Protein AF-A0A0F9DTP2-F1 (afdb_monomer_lite)

Foldseek 3Di:
DDPPPPPQPPQDKDALCVLVVLCVVLVHDLCQLCVQLVHDSVVNVVSNPDRIDTDRPVSVVSSVCSSPVRDD

Sequence (72 aa):
MLKAKISSCPNKRMEGRELRRLRVAAGLSERKLAEKFDTYQRQIQRFEKVQYFELPPKRMHDLLTALSATSI

Organism: NCBI:txid412755

InterPro domains:
  IPR010982 Lambda repressor-like, DNA-binding domain superfamily [G3DSA:1.10.260.40] (8-72)
  IPR010982 Lambda repressor-like, DNA-binding domain superfamily [SSF47413] (13-64)

Secondary structure (DSSP, 8-state):
-------------EEHHHHHHHHHHTT--HHHHHHHTTS-HHHHHHHHHSSEE---HHHHHHHHHHHHS---

Radius of gyration: 13.61 Å; chains: 1; bounding box: 42×28×30 Å

pLDDT: mean 83.7, std 20.5, range [37.28, 97.62]

Structure (mmCIF, N/CA/C/O backbone):
data_AF-A0A0F9DTP2-F1
#
_entry.id   AF-A0A0F9DTP2-F1
#
loop_
_atom_site.group_PDB
_atom_site.id
_atom_site.type_symbol
_atom_site.label_atom_id
_atom_site.label_alt_id
_atom_site.label_comp_id
_atom_site.label_asym_id
_atom_site.label_entity_id
_atom_site.label_seq_id
_atom_site.pdbx_PDB_ins_code
_atom_site.Cartn_x
_atom_site.Cartn_y
_atom_site.Cartn_z
_atom_site.occupancy
_atom_site.B_iso_or_equiv
_atom_site.auth_seq_id
_atom_site.auth_comp_id
_atom_site.auth_asym_id
_atom_site.auth_atom_id
_atom_site.pdbx_PDB_model_num
ATOM 1 N N . MET A 1 1 ? 31.742 -20.803 9.038 1.00 39.62 1 MET A N 1
ATOM 2 C CA . MET A 1 1 ? 31.123 -19.488 8.753 1.00 39.62 1 MET A CA 1
ATOM 3 C C . MET A 1 1 ? 30.163 -19.633 7.574 1.00 39.62 1 MET A C 1
ATOM 5 O O . MET A 1 1 ? 30.594 -19.530 6.434 1.00 39.62 1 MET A O 1
ATOM 9 N N . LEU A 1 2 ? 28.881 -19.929 7.814 1.00 37.28 2 LEU A N 1
ATOM 10 C CA . LEU A 1 2 ? 27.882 -19.946 6.739 1.00 37.28 2 LEU A CA 1
ATOM 11 C C . LEU A 1 2 ? 27.385 -18.517 6.502 1.00 37.28 2 LEU A C 1
ATOM 13 O O . LEU A 1 2 ? 26.499 -18.031 7.196 1.00 37.28 2 LEU A O 1
ATOM 17 N N . LYS A 1 3 ? 27.974 -17.832 5.516 1.00 39.56 3 LYS A N 1
ATOM 18 C CA . LYS A 1 3 ? 27.352 -16.652 4.911 1.00 39.56 3 LYS A CA 1
ATOM 19 C C . LYS A 1 3 ? 26.152 -17.159 4.119 1.00 39.56 3 LYS A C 1
ATOM 21 O O . LYS A 1 3 ? 26.317 -17.667 3.012 1.00 39.56 3 LYS A O 1
ATOM 26 N N . ALA A 1 4 ? 24.963 -17.085 4.712 1.00 40.31 4 ALA A N 1
ATOM 27 C CA . ALA A 1 4 ? 23.728 -17.312 3.983 1.00 40.31 4 ALA A CA 1
ATOM 28 C C . ALA A 1 4 ? 23.727 -16.364 2.777 1.00 40.31 4 ALA A C 1
ATOM 30 O O . ALA A 1 4 ? 23.734 -15.142 2.935 1.00 40.31 4 ALA A O 1
ATOM 31 N N . LYS A 1 5 ? 23.789 -16.938 1.568 1.00 41.44 5 LYS A N 1
ATOM 32 C CA . LYS A 1 5 ? 23.436 -16.231 0.341 1.00 41.44 5 LYS A CA 1
ATOM 33 C C . LYS A 1 5 ? 22.060 -15.645 0.610 1.00 41.44 5 LYS A C 1
ATOM 35 O O . LYS A 1 5 ? 21.103 -16.399 0.764 1.00 41.44 5 LYS A O 1
ATOM 40 N N . ILE A 1 6 ? 21.971 -14.323 0.685 1.00 47.28 6 ILE A N 1
ATOM 41 C CA . ILE A 1 6 ? 20.705 -13.630 0.497 1.00 47.28 6 ILE A CA 1
ATOM 42 C C . ILE A 1 6 ? 20.334 -13.971 -0.944 1.00 47.28 6 ILE A C 1
ATOM 44 O O . ILE A 1 6 ? 20.792 -13.326 -1.885 1.00 47.28 6 ILE A O 1
ATOM 48 N N . SER A 1 7 ? 19.639 -15.096 -1.125 1.00 40.44 7 SER A N 1
ATOM 49 C CA . SER A 1 7 ? 19.043 -15.470 -2.391 1.00 40.44 7 SER A CA 1
ATOM 50 C C . SER A 1 7 ? 18.139 -14.305 -2.731 1.00 40.44 7 SER A C 1
ATOM 52 O O . SER A 1 7 ? 17.168 -14.060 -2.016 1.00 40.44 7 SER A O 1
ATOM 54 N N . SER A 1 8 ? 18.536 -13.536 -3.741 1.00 42.09 8 SER A N 1
ATOM 55 C CA . SER A 1 8 ? 17.757 -12.460 -4.326 1.00 42.09 8 SER A CA 1
ATOM 56 C C . SER A 1 8 ? 16.322 -12.949 -4.469 1.00 42.09 8 SER A C 1
ATOM 58 O O . SER A 1 8 ? 16.039 -13.775 -5.339 1.00 42.09 8 SER A O 1
ATOM 60 N N . CYS A 1 9 ? 15.437 -12.524 -3.566 1.00 42.12 9 CYS A N 1
ATOM 61 C CA . CYS A 1 9 ? 14.032 -12.867 -3.669 1.00 42.12 9 CYS A CA 1
ATOM 62 C C . CYS A 1 9 ? 13.592 -12.307 -5.023 1.00 42.12 9 CYS A C 1
ATOM 64 O O . CYS A 1 9 ? 13.737 -11.095 -5.221 1.00 42.12 9 CYS A O 1
ATOM 66 N N . PRO A 1 10 ? 13.144 -13.150 -5.970 1.00 48.72 10 PRO A N 1
ATOM 67 C CA . PRO A 1 10 ? 12.675 -12.654 -7.253 1.00 48.72 10 PRO A CA 1
ATOM 68 C C . PRO A 1 10 ? 11.583 -11.635 -6.944 1.00 48.72 10 PRO A C 1
ATOM 70 O O . PRO A 1 10 ? 10.788 -11.883 -6.033 1.00 48.72 10 PRO A O 1
ATOM 73 N N . ASN A 1 11 ? 11.603 -10.480 -7.619 1.00 56.25 11 ASN A N 1
ATOM 74 C CA . ASN A 1 11 ? 10.587 -9.435 -7.481 1.00 56.25 11 ASN A CA 1
ATOM 75 C C . ASN A 1 11 ? 9.220 -10.105 -7.329 1.00 56.25 11 ASN A C 1
ATOM 77 O O . ASN A 1 11 ? 8.715 -10.724 -8.268 1.00 56.25 11 ASN A O 1
ATOM 81 N N . LYS A 1 12 ? 8.677 -10.094 -6.108 1.00 70.06 12 LYS A N 1
ATOM 82 C CA . LYS A 1 12 ? 7.487 -10.880 -5.800 1.00 70.06 12 LYS A CA 1
ATOM 83 C C . LYS A 1 12 ? 6.331 -10.153 -6.466 1.00 70.06 12 LYS A C 1
ATOM 85 O O . LYS A 1 12 ? 5.878 -9.125 -5.973 1.00 70.06 12 LYS A O 1
ATOM 90 N N . ARG A 1 13 ? 5.919 -10.645 -7.634 1.00 86.75 13 ARG A N 1
ATOM 91 C CA . ARG A 1 13 ? 4.702 -10.198 -8.312 1.00 86.75 13 ARG A CA 1
ATOM 92 C C . ARG A 1 13 ? 3.517 -10.406 -7.378 1.00 86.75 13 ARG A C 1
ATOM 94 O O . ARG A 1 13 ? 3.403 -11.460 -6.754 1.00 86.75 13 ARG A O 1
ATOM 101 N N . MET A 1 14 ? 2.641 -9.413 -7.303 1.00 90.19 14 MET A N 1
ATOM 102 C CA . MET A 1 14 ? 1.366 -9.510 -6.597 1.00 90.19 14 MET A CA 1
ATOM 103 C C . MET A 1 14 ? 0.229 -9.198 -7.564 1.00 90.19 14 MET A C 1
ATOM 105 O O . MET A 1 14 ? 0.337 -8.296 -8.396 1.00 90.19 14 MET A O 1
ATOM 109 N N . GLU A 1 15 ? -0.863 -9.951 -7.452 1.00 95.56 15 GLU A N 1
ATOM 110 C CA . GLU A 1 15 ? -2.096 -9.660 -8.176 1.0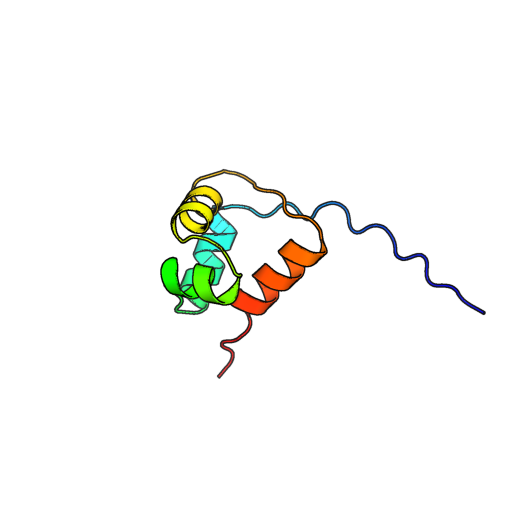0 95.56 15 GLU A CA 1
ATOM 111 C C . GLU A 1 15 ? -2.808 -8.456 -7.571 1.00 95.56 15 GLU A C 1
ATOM 113 O O . GLU A 1 15 ? -2.997 -8.384 -6.355 1.00 95.56 15 GLU A O 1
ATOM 118 N N . GLY A 1 16 ? -3.283 -7.537 -8.415 1.00 96.38 16 GLY A N 1
ATOM 119 C CA . GLY A 1 16 ? -4.062 -6.391 -7.941 1.00 96.38 16 GLY A CA 1
ATOM 120 C C . GLY A 1 16 ? -5.343 -6.808 -7.217 1.00 96.38 16 GLY A C 1
ATOM 121 O O . GLY A 1 16 ? -5.709 -6.242 -6.185 1.00 96.38 16 GLY A O 1
ATOM 122 N N . ARG A 1 17 ? -5.990 -7.874 -7.703 1.00 96.62 17 ARG A N 1
ATOM 123 C CA . ARG A 1 17 ? -7.171 -8.456 -7.051 1.00 96.62 17 ARG A CA 1
ATOM 124 C C . ARG A 1 17 ? -6.856 -9.023 -5.670 1.00 96.62 17 ARG A C 1
ATOM 126 O O . ARG A 1 17 ? -7.660 -8.844 -4.757 1.00 96.62 17 ARG A O 1
ATOM 133 N N . GLU A 1 18 ? -5.694 -9.649 -5.510 1.00 94.81 18 GLU A N 1
ATOM 134 C CA . GLU A 1 18 ? -5.262 -10.185 -4.219 1.00 94.81 18 GLU A CA 1
ATOM 135 C C . GLU A 1 18 ? -4.929 -9.062 -3.234 1.00 94.81 18 GLU A C 1
ATOM 137 O O . GLU A 1 18 ? -5.367 -9.111 -2.087 1.00 94.81 18 GLU A O 1
ATOM 142 N N . LEU A 1 19 ? -4.273 -7.987 -3.689 1.00 95.69 19 LEU A N 1
ATOM 143 C CA . LEU A 1 19 ? -4.072 -6.790 -2.8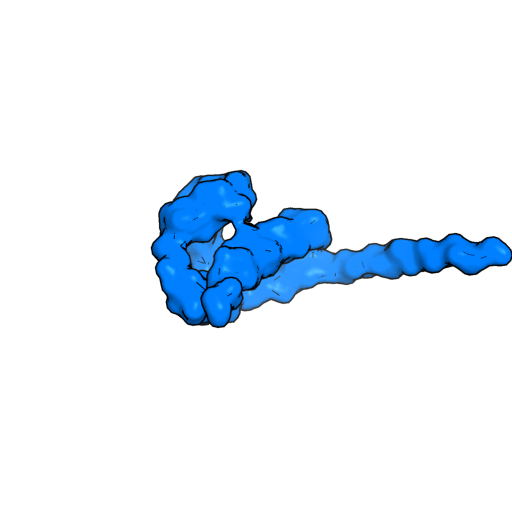68 1.00 95.69 19 LEU A CA 1
ATOM 144 C C . LEU A 1 19 ? -5.404 -6.247 -2.332 1.00 95.69 19 LEU A C 1
ATOM 146 O O . LEU A 1 19 ? -5.537 -6.007 -1.131 1.00 95.69 19 LEU A O 1
ATOM 150 N N . ARG A 1 20 ? -6.409 -6.095 -3.207 1.00 96.56 20 ARG A N 1
ATOM 151 C CA . ARG A 1 20 ? -7.744 -5.627 -2.810 1.00 96.56 20 ARG A CA 1
ATOM 152 C C . ARG A 1 20 ? -8.379 -6.559 -1.783 1.00 96.56 20 ARG A C 1
ATOM 154 O O . ARG A 1 20 ? -8.944 -6.083 -0.799 1.00 96.56 20 ARG A O 1
ATOM 161 N N . ARG A 1 21 ? -8.291 -7.875 -2.000 1.00 95.38 21 ARG A N 1
ATOM 162 C CA . ARG A 1 21 ? -8.822 -8.889 -1.081 1.00 95.38 21 ARG A CA 1
ATOM 163 C C . ARG A 1 21 ? -8.181 -8.770 0.300 1.00 95.38 21 ARG A C 1
ATOM 165 O O . ARG A 1 21 ? -8.910 -8.674 1.283 1.00 95.38 21 ARG A O 1
ATOM 172 N N . LEU A 1 22 ? -6.851 -8.726 0.367 1.00 94.50 22 LEU A N 1
ATOM 173 C CA . LEU A 1 22 ? -6.104 -8.595 1.620 1.00 94.50 22 LEU A CA 1
ATOM 174 C C . LEU A 1 22 ? -6.426 -7.278 2.329 1.00 94.50 22 LEU A C 1
ATOM 176 O O . LEU A 1 22 ? -6.663 -7.271 3.532 1.00 94.50 22 LEU A O 1
ATOM 180 N N . ARG A 1 23 ? -6.508 -6.168 1.586 1.00 95.88 23 ARG A N 1
ATOM 181 C CA . ARG A 1 23 ? -6.857 -4.861 2.152 1.00 95.88 23 ARG A CA 1
ATOM 182 C C . ARG A 1 23 ? -8.255 -4.866 2.774 1.00 95.88 23 ARG A C 1
ATOM 184 O O . ARG A 1 23 ? -8.430 -4.353 3.877 1.00 95.88 23 ARG A O 1
ATOM 191 N N . VAL A 1 24 ? -9.244 -5.421 2.069 1.00 95.69 24 VAL A N 1
ATOM 192 C CA . VAL A 1 24 ? -10.629 -5.517 2.559 1.00 95.69 24 VAL A CA 1
ATOM 193 C C . VAL A 1 24 ? -10.719 -6.461 3.759 1.00 95.69 24 VAL A C 1
ATOM 195 O O . VAL A 1 24 ? -11.384 -6.118 4.730 1.00 95.69 24 VAL A O 1
ATOM 198 N N . ALA A 1 25 ? -10.014 -7.596 3.732 1.00 92.81 25 ALA A N 1
ATOM 199 C CA . ALA A 1 25 ? -9.944 -8.525 4.862 1.00 92.81 25 ALA A CA 1
ATOM 200 C C . ALA A 1 25 ? -9.307 -7.883 6.107 1.00 92.81 25 ALA A C 1
ATOM 202 O O . ALA A 1 25 ? -9.759 -8.128 7.219 1.00 92.81 25 ALA A O 1
ATOM 203 N N . ALA A 1 26 ? -8.319 -7.006 5.916 1.00 91.50 26 ALA A N 1
ATOM 204 C CA . ALA A 1 26 ? -7.715 -6.207 6.980 1.00 91.50 26 ALA A CA 1
ATOM 205 C C . ALA A 1 26 ? -8.585 -5.014 7.437 1.00 91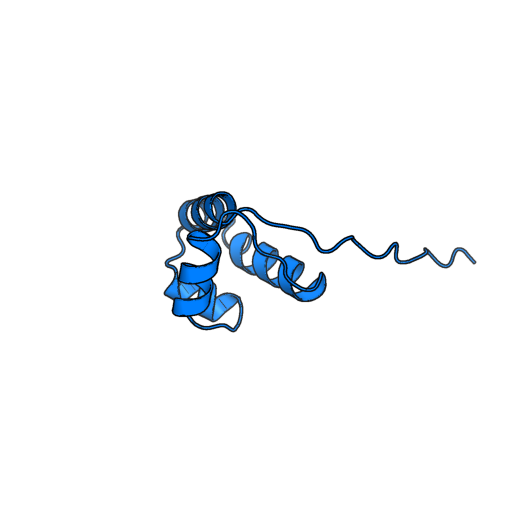.50 26 ALA A C 1
ATOM 207 O O . ALA A 1 26 ? -8.157 -4.228 8.281 1.00 91.50 26 ALA A O 1
ATOM 208 N N . GLY A 1 27 ? -9.779 -4.813 6.861 1.00 95.00 27 GLY A N 1
ATOM 209 C CA . GLY A 1 27 ? -10.666 -3.696 7.205 1.00 95.00 27 GLY A CA 1
ATOM 210 C C . GLY A 1 27 ? -10.117 -2.316 6.822 1.00 95.00 27 GLY A C 1
ATOM 211 O O . GLY A 1 27 ? -10.537 -1.298 7.371 1.00 95.00 27 GLY A O 1
ATOM 212 N N . LEU A 1 28 ? -9.162 -2.249 5.890 1.00 95.06 28 LEU A N 1
ATOM 213 C CA . LEU A 1 28 ? -8.500 -1.004 5.509 1.00 95.06 28 LEU A CA 1
ATOM 214 C C . LEU A 1 28 ? -9.196 -0.349 4.310 1.00 95.06 28 LEU A C 1
ATOM 216 O O . LEU A 1 28 ? -9.498 -0.984 3.297 1.00 95.06 28 LEU A O 1
ATOM 220 N N . SER A 1 29 ? -9.376 0.970 4.364 1.00 96.31 29 SER A N 1
ATOM 221 C CA . SER A 1 29 ? -9.652 1.758 3.157 1.00 96.31 29 SER A CA 1
ATOM 222 C C . SER A 1 29 ? -8.379 1.914 2.317 1.00 96.31 29 SER A C 1
ATOM 224 O O . SER A 1 29 ? -7.266 1.793 2.833 1.00 96.31 29 SER A O 1
ATOM 226 N N . GLU A 1 30 ? -8.516 2.224 1.024 1.00 96.62 30 GLU A N 1
ATOM 227 C CA . GLU A 1 30 ? -7.363 2.528 0.156 1.00 96.62 30 GLU A CA 1
ATOM 228 C C . GLU A 1 30 ? -6.494 3.646 0.750 1.00 96.62 30 GLU A C 1
ATOM 230 O O . GLU A 1 30 ? -5.270 3.546 0.759 1.00 96.62 30 GLU A O 1
ATOM 235 N N . ARG A 1 31 ? -7.134 4.692 1.298 1.00 97.06 31 ARG A N 1
ATOM 236 C CA . ARG A 1 31 ? -6.459 5.818 1.956 1.00 97.06 31 ARG A CA 1
ATOM 237 C C . ARG A 1 31 ? -5.667 5.349 3.173 1.00 97.06 31 ARG A C 1
ATOM 239 O O . ARG A 1 31 ? -4.526 5.759 3.341 1.00 97.06 31 ARG A O 1
ATOM 246 N N . LYS A 1 32 ? -6.241 4.462 3.996 1.00 96.06 32 LYS A N 1
ATOM 247 C CA . LYS A 1 32 ? -5.569 3.979 5.207 1.00 96.06 32 LYS A CA 1
ATOM 248 C C . LYS A 1 32 ? -4.394 3.059 4.897 1.00 96.06 32 LYS A C 1
ATOM 250 O O . LYS A 1 32 ? -3.366 3.148 5.560 1.00 96.06 32 LYS A O 1
ATOM 255 N N . LEU A 1 33 ? -4.527 2.210 3.879 1.00 96.06 33 LEU A N 1
ATOM 256 C CA . LEU A 1 33 ? -3.404 1.411 3.397 1.00 96.06 33 LEU A CA 1
ATOM 257 C C . LEU A 1 33 ? -2.299 2.306 2.827 1.00 96.06 33 LEU A C 1
ATOM 259 O O . LEU A 1 33 ? -1.131 2.076 3.114 1.00 96.06 33 LEU A O 1
ATOM 263 N N . ALA A 1 34 ? -2.664 3.340 2.067 1.00 96.94 34 ALA A N 1
ATOM 264 C CA . ALA A 1 34 ? -1.708 4.285 1.503 1.00 96.94 34 ALA A CA 1
ATOM 265 C C . ALA A 1 34 ? -0.907 5.028 2.587 1.00 96.94 34 ALA A C 1
ATOM 267 O O . ALA A 1 34 ? 0.310 5.117 2.471 1.00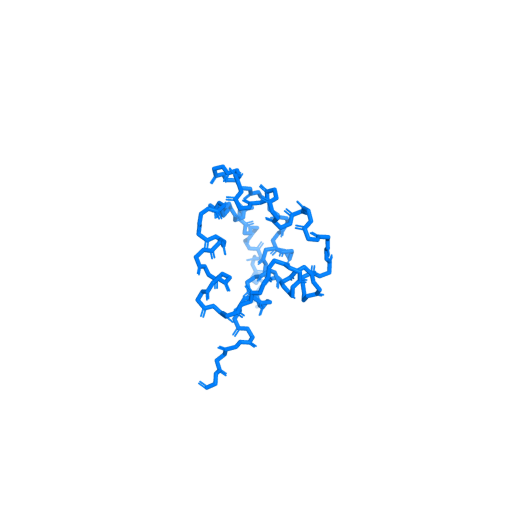 96.94 34 ALA A O 1
ATOM 268 N N . GLU A 1 35 ? -1.564 5.473 3.666 1.00 95.69 35 GLU A N 1
ATOM 269 C CA . GLU A 1 35 ? -0.889 6.043 4.843 1.00 95.69 35 GLU A CA 1
ATOM 270 C C . GLU A 1 35 ? 0.103 5.050 5.466 1.00 95.69 35 GLU A C 1
ATOM 272 O O . GLU A 1 35 ? 1.240 5.411 5.749 1.00 95.69 35 GLU A O 1
ATOM 277 N N . LYS A 1 36 ? -0.308 3.789 5.667 1.00 94.44 36 LYS A N 1
ATOM 278 C CA . LYS A 1 36 ? 0.551 2.758 6.276 1.00 94.44 36 LYS A CA 1
ATOM 279 C C . LYS A 1 36 ? 1.737 2.363 5.393 1.00 94.44 36 LYS A C 1
ATOM 281 O O . LYS A 1 36 ? 2.796 2.037 5.913 1.00 94.44 36 LYS A O 1
ATOM 286 N N . PHE A 1 37 ? 1.543 2.350 4.079 1.00 94.25 37 PHE A N 1
ATOM 287 C CA . PHE A 1 37 ? 2.552 1.952 3.097 1.00 94.25 37 PHE A CA 1
ATOM 288 C C . PHE A 1 37 ? 3.389 3.138 2.571 1.00 94.25 37 PHE A C 1
ATOM 290 O O . PHE A 1 37 ? 4.208 2.965 1.667 1.00 94.25 37 PHE A O 1
ATOM 297 N N . ASP A 1 38 ? 3.192 4.336 3.128 1.00 95.50 38 ASP A N 1
ATOM 298 C CA . ASP A 1 38 ? 3.869 5.568 2.713 1.00 95.50 38 ASP A CA 1
ATOM 299 C C . ASP A 1 38 ? 3.781 5.795 1.190 1.00 95.50 38 ASP A C 1
ATOM 301 O O . ASP A 1 38 ? 4.753 5.760 0.422 1.00 95.50 38 ASP A O 1
ATOM 305 N N . THR A 1 39 ? 2.540 5.912 0.717 1.00 95.69 39 THR A N 1
ATOM 306 C CA . THR A 1 39 ? 2.221 6.142 -0.690 1.00 95.69 39 THR A CA 1
ATOM 307 C C . THR A 1 39 ? 0.930 6.946 -0.853 1.00 95.69 39 THR A C 1
ATOM 309 O O . THR A 1 39 ? 0.268 7.329 0.109 1.00 95.69 39 THR A O 1
ATOM 312 N N . TYR A 1 40 ? 0.532 7.190 -2.099 1.00 96.81 40 TYR A N 1
ATOM 313 C CA . TYR A 1 40 ? -0.711 7.874 -2.428 1.00 96.81 40 TYR A CA 1
ATOM 314 C C . TYR A 1 40 ? -1.865 6.886 -2.611 1.00 96.81 40 TYR A C 1
ATOM 316 O O . TYR A 1 40 ? -1.705 5.827 -3.217 1.00 96.81 40 TYR A O 1
ATOM 324 N N . GLN A 1 41 ? -3.077 7.277 -2.205 1.00 97.19 41 GLN A N 1
ATOM 325 C CA . GLN A 1 41 ? -4.291 6.482 -2.446 1.00 97.19 41 GLN A CA 1
ATOM 326 C C . GLN A 1 41 ? -4.437 6.087 -3.926 1.00 97.19 41 GLN A C 1
ATOM 328 O O . GLN A 1 41 ? -4.740 4.939 -4.243 1.00 97.19 41 GLN A O 1
ATOM 333 N N . ARG A 1 42 ? -4.160 7.019 -4.849 1.00 97.62 42 ARG A N 1
ATOM 334 C CA . ARG A 1 42 ? -4.220 6.769 -6.299 1.00 97.62 42 ARG A CA 1
ATOM 335 C C . ARG A 1 42 ? -3.278 5.638 -6.735 1.00 97.62 42 ARG A C 1
ATOM 337 O O . ARG A 1 42 ? -3.587 4.918 -7.680 1.00 97.62 42 ARG A O 1
ATOM 344 N N . GLN A 1 43 ? -2.148 5.468 -6.052 1.00 96.69 43 GLN A N 1
ATOM 345 C CA . GLN A 1 43 ? -1.199 4.396 -6.331 1.00 96.69 43 GLN A CA 1
ATOM 346 C C . GLN A 1 43 ? -1.743 3.035 -5.878 1.00 96.69 43 GLN A C 1
ATOM 348 O O . GLN A 1 43 ? -1.686 2.089 -6.658 1.00 96.69 43 GLN A O 1
ATOM 353 N N . ILE A 1 44 ? -2.367 2.958 -4.697 1.00 97.19 44 ILE A N 1
ATOM 354 C CA . ILE A 1 44 ? -3.084 1.753 -4.243 1.00 97.19 44 ILE A CA 1
ATOM 355 C C . ILE A 1 44 ? -4.202 1.387 -5.223 1.00 97.19 44 ILE A C 1
ATOM 357 O O . ILE A 1 44 ? -4.273 0.252 -5.685 1.00 97.19 44 ILE A O 1
ATOM 361 N N . GLN A 1 45 ? -5.015 2.365 -5.628 1.00 97.50 45 GLN A N 1
ATOM 362 C CA . GLN A 1 45 ? -6.085 2.136 -6.597 1.00 97.50 45 GLN A CA 1
ATOM 363 C C . GLN A 1 45 ? -5.546 1.608 -7.937 1.00 97.50 45 GLN A C 1
ATOM 365 O O . GLN A 1 45 ? -6.150 0.732 -8.556 1.00 97.50 45 GLN A O 1
ATOM 370 N N . ARG A 1 46 ? -4.402 2.128 -8.404 1.00 97.44 46 ARG A N 1
ATOM 371 C CA . ARG A 1 46 ? -3.738 1.622 -9.611 1.00 97.44 46 ARG A CA 1
ATOM 372 C C . ARG A 1 46 ? -3.284 0.176 -9.424 1.00 97.44 46 ARG A C 1
ATOM 374 O O . ARG A 1 46 ? -3.516 -0.630 -10.320 1.00 97.44 46 ARG A O 1
ATOM 381 N N . PHE A 1 47 ? -2.668 -0.149 -8.290 1.00 96.31 47 PHE A N 1
ATOM 382 C CA . PHE A 1 47 ? -2.227 -1.510 -7.983 1.00 96.31 47 PHE A CA 1
ATOM 383 C C . PHE A 1 47 ? -3.388 -2.502 -7.957 1.00 96.31 47 PHE A C 1
ATOM 385 O O . PHE A 1 47 ? -3.253 -3.581 -8.516 1.00 96.31 47 PHE A O 1
ATOM 392 N N . GLU A 1 48 ? -4.544 -2.124 -7.412 1.00 97.00 48 GLU A N 1
ATOM 393 C CA . GLU A 1 48 ? -5.720 -3.005 -7.362 1.00 97.00 48 GLU A CA 1
ATOM 394 C C . GLU A 1 48 ? -6.383 -3.246 -8.724 1.00 97.00 48 GLU A C 1
ATOM 396 O O . GLU A 1 48 ? -7.059 -4.258 -8.912 1.00 97.00 48 GLU A O 1
ATOM 401 N N . LYS A 1 49 ? -6.204 -2.324 -9.677 1.00 96.81 49 LYS A N 1
ATOM 402 C CA . LYS A 1 49 ? -6.810 -2.397 -11.016 1.00 96.81 49 LYS A CA 1
ATOM 403 C C . LYS A 1 49 ? -5.979 -3.185 -12.026 1.00 96.81 49 LYS A C 1
ATOM 405 O O . LYS A 1 49 ? -6.542 -3.697 -12.990 1.00 96.81 49 LYS A O 1
ATOM 410 N N . VAL A 1 50 ? -4.659 -3.249 -11.856 1.00 96.38 50 VAL A N 1
ATOM 411 C CA . VAL A 1 50 ? -3.791 -4.004 -12.771 1.00 96.38 50 VAL A CA 1
ATOM 412 C C . VAL A 1 50 ? -3.855 -5.501 -12.478 1.00 96.38 50 VAL A C 1
ATOM 414 O O . VAL A 1 50 ? -4.117 -5.918 -11.352 1.00 96.38 50 VAL A O 1
ATOM 417 N N . GLN A 1 51 ? -3.591 -6.325 -13.496 1.00 95.06 51 GLN A N 1
ATOM 418 C CA . GLN A 1 51 ? -3.551 -7.778 -13.319 1.00 95.06 51 GLN A CA 1
ATOM 419 C C . GLN A 1 51 ? -2.445 -8.171 -12.330 1.00 95.06 51 GLN A C 1
ATOM 421 O O . GLN A 1 51 ? -2.716 -8.865 -11.355 1.00 95.06 51 GLN A O 1
ATOM 426 N N . TYR A 1 52 ? -1.237 -7.642 -12.545 1.00 94.62 52 TYR A N 1
ATOM 427 C CA . TYR A 1 52 ? -0.075 -7.826 -11.682 1.00 94.62 52 TYR A CA 1
ATOM 428 C C . TYR A 1 52 ? 0.687 -6.511 -11.528 1.00 94.62 52 TYR A C 1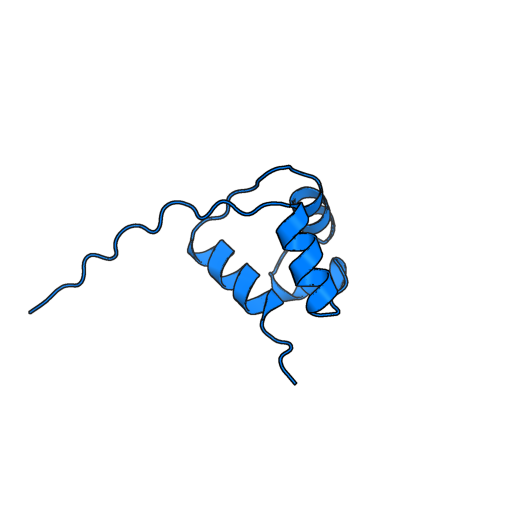
ATOM 430 O O . TYR A 1 52 ? 0.746 -5.705 -12.460 1.00 94.62 52 TYR A O 1
ATOM 438 N N . PHE A 1 53 ? 1.318 -6.324 -10.374 1.00 93.69 53 PHE A N 1
ATOM 439 C CA . PHE A 1 53 ? 2.326 -5.292 -10.165 1.00 93.69 53 PHE A CA 1
ATOM 440 C C . PHE A 1 53 ? 3.553 -5.874 -9.464 1.00 93.69 53 PHE A C 1
ATOM 442 O O . PHE A 1 53 ? 3.499 -6.916 -8.806 1.00 93.69 53 PHE A O 1
ATOM 449 N N . GLU A 1 54 ? 4.671 -5.178 -9.624 1.00 93.31 54 GLU A N 1
ATOM 450 C CA . GLU A 1 54 ? 5.941 -5.515 -8.998 1.00 93.31 54 GLU A CA 1
ATOM 451 C C . GLU A 1 54 ? 6.392 -4.355 -8.124 1.00 93.31 54 GLU A C 1
ATOM 453 O O . GLU A 1 54 ? 6.255 -3.184 -8.481 1.00 93.31 54 GLU A O 1
ATOM 458 N N . LEU A 1 55 ? 6.947 -4.701 -6.970 1.00 90.44 55 LEU A N 1
ATOM 459 C CA . LEU A 1 55 ? 7.631 -3.776 -6.086 1.00 90.44 55 LEU A CA 1
ATOM 460 C C . LEU A 1 55 ? 9.010 -4.351 -5.762 1.00 90.44 55 LEU A C 1
ATOM 462 O O . LEU A 1 55 ? 9.155 -5.577 -5.708 1.00 90.44 55 LEU A O 1
ATOM 466 N N . PRO A 1 56 ? 10.008 -3.495 -5.478 1.00 91.81 56 PRO A N 1
ATOM 467 C CA . PRO A 1 56 ? 11.256 -3.950 -4.885 1.00 91.81 56 PRO A CA 1
ATOM 468 C C . PRO A 1 56 ? 10.981 -4.821 -3.648 1.00 91.81 56 PRO A C 1
ATOM 470 O O . PRO A 1 56 ? 10.051 -4.506 -2.900 1.00 91.81 56 PRO A O 1
ATOM 473 N N . PRO A 1 57 ? 11.782 -5.865 -3.366 1.00 88.06 57 PRO A N 1
ATOM 474 C CA . PRO A 1 57 ? 11.497 -6.811 -2.284 1.00 88.06 57 PRO A CA 1
ATOM 475 C C . PRO A 1 57 ? 11.198 -6.156 -0.929 1.00 88.06 57 PRO A C 1
ATOM 477 O O . PRO A 1 57 ? 10.242 -6.542 -0.262 1.00 88.06 57 PRO A O 1
ATOM 480 N N . LYS A 1 58 ? 11.949 -5.106 -0.565 1.00 90.50 58 LYS A N 1
ATOM 481 C CA . LYS A 1 58 ? 11.705 -4.316 0.652 1.00 90.50 58 LYS A CA 1
ATOM 482 C C . LYS A 1 58 ? 10.308 -3.683 0.658 1.00 90.50 58 LYS A C 1
ATOM 484 O O . LYS A 1 58 ? 9.552 -3.878 1.594 1.00 90.50 58 LYS A O 1
ATOM 489 N N . ARG A 1 59 ? 9.930 -3.009 -0.431 1.00 93.00 59 ARG A N 1
ATOM 490 C CA . ARG A 1 59 ? 8.603 -2.392 -0.587 1.00 93.00 59 ARG A CA 1
ATOM 491 C C . ARG A 1 59 ? 7.484 -3.436 -0.565 1.00 93.00 59 ARG A C 1
ATOM 493 O O . ARG A 1 59 ? 6.428 -3.172 -0.010 1.00 93.00 59 ARG A O 1
ATOM 500 N N . MET A 1 60 ? 7.693 -4.615 -1.153 1.00 93.19 60 MET A N 1
ATOM 501 C CA . MET A 1 60 ? 6.700 -5.692 -1.075 1.00 93.19 60 MET A CA 1
ATOM 502 C C . MET A 1 60 ? 6.532 -6.202 0.361 1.00 93.19 60 MET A C 1
ATOM 504 O O . MET A 1 60 ? 5.411 -6.445 0.796 1.00 93.19 60 MET A O 1
ATOM 508 N N . HIS A 1 61 ? 7.632 -6.342 1.104 1.00 91.06 61 HIS A N 1
ATOM 509 C CA . HIS A 1 61 ? 7.585 -6.685 2.523 1.00 91.06 61 HIS A CA 1
ATOM 510 C C . HIS A 1 61 ? 6.813 -5.625 3.321 1.00 91.06 61 HIS A C 1
ATOM 512 O O . HIS A 1 61 ? 5.862 -5.972 4.013 1.00 91.06 61 HIS A O 1
ATOM 518 N N . ASP A 1 62 ? 7.145 -4.343 3.151 1.00 92.81 62 ASP A N 1
ATOM 519 C CA . ASP A 1 62 ? 6.478 -3.233 3.844 1.00 92.81 62 ASP A CA 1
ATOM 520 C C . ASP A 1 62 ? 4.967 -3.194 3.542 1.00 92.81 62 ASP A C 1
ATOM 522 O O . ASP A 1 62 ? 4.153 -2.989 4.443 1.00 92.81 62 ASP A O 1
ATOM 526 N N . LEU A 1 63 ? 4.573 -3.463 2.289 1.00 93.19 63 LEU A N 1
ATOM 527 C CA . LEU A 1 63 ? 3.167 -3.572 1.889 1.00 93.19 63 LEU A CA 1
ATOM 528 C C . LEU A 1 63 ? 2.453 -4.717 2.620 1.00 93.19 63 LEU A C 1
ATOM 530 O O . LEU A 1 63 ? 1.350 -4.534 3.132 1.00 93.19 63 LEU A O 1
ATOM 534 N N . LEU A 1 64 ? 3.076 -5.894 2.685 1.00 92.12 64 LEU A N 1
ATOM 535 C CA . LEU A 1 64 ? 2.517 -7.051 3.385 1.00 92.12 64 LEU A CA 1
ATOM 536 C C . LEU A 1 64 ? 2.414 -6.805 4.896 1.00 92.12 64 LEU A C 1
ATOM 538 O O . LEU A 1 64 ? 1.401 -7.158 5.493 1.00 92.12 64 LEU A O 1
ATOM 542 N N . THR A 1 65 ? 3.401 -6.141 5.501 1.00 91.50 65 THR A N 1
ATOM 543 C CA . TH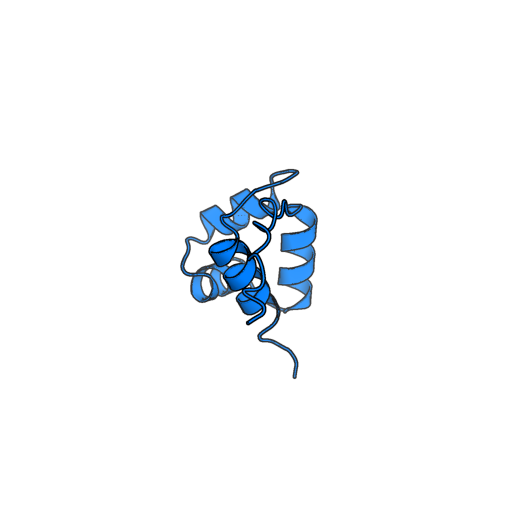R A 1 65 ? 3.350 -5.727 6.911 1.00 91.50 65 THR A CA 1
ATOM 544 C C . THR A 1 65 ? 2.225 -4.721 7.167 1.00 91.50 65 THR A C 1
ATOM 546 O O . THR A 1 65 ? 1.500 -4.834 8.156 1.00 91.50 65 THR A O 1
ATOM 549 N N . ALA A 1 66 ? 2.021 -3.757 6.263 1.00 92.00 66 ALA A N 1
ATOM 550 C CA . ALA A 1 66 ? 0.924 -2.796 6.362 1.00 92.00 66 ALA A CA 1
ATOM 551 C C . ALA A 1 66 ? -0.459 -3.474 6.319 1.00 92.00 66 ALA A C 1
ATOM 553 O O . ALA A 1 66 ? -1.380 -3.022 7.007 1.00 92.00 66 ALA A O 1
ATOM 554 N N . LEU A 1 67 ? -0.582 -4.563 5.549 1.00 90.81 67 LEU A N 1
ATOM 555 C CA . LEU A 1 67 ? -1.782 -5.399 5.451 1.00 90.81 67 LEU A CA 1
ATOM 556 C C . LEU A 1 67 ? -1.973 -6.316 6.670 1.00 90.81 67 LEU A C 1
ATOM 558 O O . LEU A 1 67 ? -3.108 -6.548 7.070 1.00 90.81 67 LEU A O 1
ATOM 562 N N . SER A 1 68 ? -0.893 -6.825 7.273 1.00 83.44 68 SER A N 1
ATOM 563 C CA . SER A 1 68 ? -0.962 -7.771 8.399 1.00 83.44 68 SER A CA 1
ATOM 564 C C . SER A 1 68 ? -1.131 -7.114 9.769 1.00 83.44 68 SER A C 1
ATOM 566 O O . SER A 1 68 ? -1.421 -7.803 10.741 1.00 83.44 68 SER A O 1
ATOM 568 N N . ALA A 1 69 ? -0.932 -5.798 9.891 1.00 65.31 69 ALA A N 1
ATOM 569 C CA . ALA A 1 69 ? -0.972 -5.066 11.162 1.00 65.31 69 ALA A CA 1
ATOM 570 C C . ALA A 1 69 ? -2.392 -4.906 11.755 1.00 65.31 69 ALA A C 1
ATOM 572 O O . ALA A 1 69 ? -2.725 -3.864 12.322 1.00 65.31 69 ALA A O 1
ATOM 573 N N . THR A 1 70 ? -3.274 -5.885 11.558 1.00 55.28 70 THR A N 1
ATOM 574 C CA . THR A 1 70 ? -4.638 -5.923 12.102 1.00 55.28 70 THR A CA 1
ATOM 575 C C . THR A 1 70 ? -5.028 -7.373 12.391 1.00 55.28 70 THR A C 1
ATOM 577 O O . THR A 1 70 ? -6.044 -7.867 11.921 1.00 55.28 70 THR A O 1
ATOM 580 N N . SER A 1 71 ? -4.182 -8.066 13.153 1.00 39.06 71 SER A N 1
ATOM 581 C CA . SER A 1 71 ? -4.623 -9.200 13.965 1.00 39.06 71 SER A CA 1
ATOM 582 C C . SER A 1 71 ? -4.965 -8.642 15.344 1.00 39.06 71 SER A C 1
ATOM 584 O O . SER A 1 71 ? -4.067 -8.195 16.059 1.00 39.06 71 SER A O 1
ATOM 586 N N . ILE A 1 72 ? -6.262 -8.575 15.646 1.00 40.81 72 ILE A N 1
ATOM 587 C CA . ILE A 1 72 ? -6.780 -8.513 17.020 1.00 40.81 72 ILE A CA 1
ATOM 588 C C . ILE A 1 72 ? -6.801 -9.948 17.540 1.00 40.81 72 ILE A C 1
ATOM 590 O O . ILE A 1 72 ? -7.191 -10.830 16.739 1.00 40.81 72 ILE A O 1
#